Protein AF-A0A7S2IDY6-F1 (afdb_monomer)

Structure (mmCIF, N/CA/C/O backbone):
data_AF-A0A7S2IDY6-F1
#
_entry.id   AF-A0A7S2IDY6-F1
#
loop_
_atom_site.group_PDB
_atom_site.id
_atom_site.type_symbol
_atom_site.label_atom_id
_atom_site.label_alt_id
_atom_site.label_comp_id
_atom_site.label_asym_id
_atom_site.label_entity_id
_atom_site.label_seq_id
_atom_site.pdbx_PDB_ins_code
_atom_site.Cartn_x
_atom_site.Cartn_y
_atom_site.Cartn_z
_atom_site.occupancy
_atom_site.B_iso_or_equiv
_atom_site.auth_seq_id
_atom_site.auth_comp_id
_atom_site.auth_asym_id
_atom_site.auth_atom_id
_atom_site.pdbx_PDB_model_num
ATOM 1 N N . GLN A 1 1 ? 17.748 26.826 7.704 1.00 35.25 1 GLN A N 1
ATOM 2 C CA . GLN A 1 1 ? 18.652 25.743 7.267 1.00 35.25 1 GLN A CA 1
ATOM 3 C C . GLN A 1 1 ? 17.880 24.890 6.275 1.00 35.25 1 GLN A C 1
ATOM 5 O O . GLN A 1 1 ? 16.720 24.603 6.536 1.00 35.25 1 GLN A O 1
ATOM 10 N N . SER A 1 2 ? 18.465 24.623 5.109 1.00 28.59 2 SER A N 1
ATOM 11 C CA . SER A 1 2 ? 17.827 23.885 4.013 1.00 28.59 2 SER A CA 1
ATOM 12 C C . SER A 1 2 ? 17.669 22.412 4.401 1.00 28.59 2 SER A C 1
ATOM 14 O O . SER A 1 2 ? 18.631 21.813 4.876 1.00 28.59 2 SER A O 1
ATOM 16 N N . VAL A 1 3 ? 16.475 21.840 4.246 1.00 35.47 3 VAL A N 1
ATOM 17 C CA . VAL A 1 3 ? 16.206 20.430 4.566 1.00 35.47 3 VAL A CA 1
ATOM 18 C C . VAL A 1 3 ? 16.638 19.590 3.365 1.00 35.47 3 VAL A C 1
ATOM 20 O O . VAL A 1 3 ? 15.881 19.412 2.419 1.00 35.47 3 VAL A O 1
ATOM 23 N N . SER A 1 4 ? 17.895 19.147 3.364 1.00 37.66 4 SER A N 1
ATOM 24 C CA . SER A 1 4 ? 18.518 18.413 2.252 1.00 37.66 4 SER A CA 1
ATOM 25 C C . SER A 1 4 ? 18.758 16.927 2.540 1.00 37.66 4 SER A C 1
ATOM 27 O O . SER A 1 4 ? 19.605 16.317 1.894 1.00 37.66 4 SER A O 1
ATOM 29 N N . GLN A 1 5 ? 18.055 16.324 3.502 1.00 31.86 5 GLN A N 1
ATOM 30 C CA . GLN A 1 5 ? 18.159 14.887 3.774 1.00 31.86 5 GLN A CA 1
ATOM 31 C C . GLN A 1 5 ? 16.780 14.290 4.061 1.00 31.86 5 GLN A C 1
ATOM 33 O O . GLN A 1 5 ? 16.055 14.774 4.929 1.00 31.86 5 GLN A O 1
ATOM 38 N N . ALA A 1 6 ? 16.436 13.236 3.315 1.00 41.31 6 ALA A N 1
ATOM 39 C CA . ALA A 1 6 ? 15.330 12.345 3.647 1.00 41.31 6 ALA A CA 1
ATOM 40 C C . ALA A 1 6 ? 15.565 11.738 5.046 1.00 41.31 6 ALA A C 1
ATOM 42 O O . ALA A 1 6 ? 16.724 11.585 5.449 1.00 41.31 6 ALA A O 1
ATOM 43 N N . PRO A 1 7 ? 14.511 11.397 5.808 1.00 45.62 7 PRO A N 1
ATOM 44 C CA . PRO A 1 7 ? 14.645 10.907 7.174 1.00 45.62 7 PRO A CA 1
ATOM 45 C C . PRO A 1 7 ? 15.102 9.438 7.170 1.00 45.62 7 PRO A C 1
ATOM 47 O O . PRO A 1 7 ? 14.345 8.544 7.513 1.00 45.62 7 PRO A O 1
ATOM 50 N N . VAL A 1 8 ? 16.342 9.170 6.753 1.00 49.72 8 VAL A N 1
ATOM 51 C CA . VAL A 1 8 ? 16.903 7.805 6.668 1.00 49.72 8 VAL A CA 1
ATOM 52 C C . VAL A 1 8 ? 17.814 7.432 7.843 1.00 49.72 8 VAL A C 1
ATOM 54 O O . VAL A 1 8 ? 18.218 6.283 7.950 1.00 49.72 8 VAL A O 1
ATOM 57 N N . ASN A 1 9 ? 18.083 8.354 8.775 1.00 44.03 9 ASN A N 1
ATOM 58 C CA . ASN A 1 9 ? 18.905 8.092 9.975 1.00 44.03 9 ASN A CA 1
ATOM 59 C C . ASN A 1 9 ? 18.140 8.229 11.302 1.00 44.03 9 ASN A C 1
ATOM 61 O O . ASN A 1 9 ? 18.736 8.207 12.378 1.00 44.03 9 ASN A O 1
ATOM 65 N N . ALA A 1 10 ? 16.826 8.405 11.228 1.00 46.16 10 ALA A N 1
ATOM 66 C CA . ALA A 1 10 ? 15.961 8.489 12.388 1.00 46.16 10 ALA A CA 1
ATOM 67 C C . ALA A 1 10 ? 15.571 7.062 12.830 1.00 46.16 10 ALA A C 1
ATOM 69 O O . ALA A 1 10 ? 15.119 6.284 11.986 1.00 46.16 10 ALA A O 1
ATOM 70 N N . PRO A 1 11 ? 15.727 6.681 14.114 1.00 48.75 11 PRO A N 1
ATOM 71 C CA . PRO A 1 11 ? 15.142 5.448 14.634 1.00 48.75 11 PRO A CA 1
ATOM 72 C C . PRO A 1 11 ? 13.638 5.401 14.311 1.00 48.75 11 PRO A C 1
ATOM 74 O O . PRO A 1 11 ? 13.017 6.463 14.261 1.00 48.75 11 PRO A O 1
ATOM 77 N N . PRO A 1 12 ? 13.008 4.221 14.165 1.00 47.69 12 PRO A N 1
ATOM 78 C CA . PRO A 1 12 ? 11.578 4.108 13.846 1.00 47.69 12 PRO A CA 1
ATOM 79 C C . PRO A 1 12 ? 10.661 4.910 14.787 1.00 47.69 12 PRO A C 1
ATOM 81 O O . PRO A 1 12 ? 9.572 5.311 14.406 1.00 47.69 12 PRO A O 1
ATOM 84 N N . GLU A 1 13 ? 11.112 5.186 16.010 1.00 46.00 13 GLU A N 1
ATOM 85 C CA . GLU A 1 13 ? 10.431 6.024 17.004 1.00 46.00 13 GLU A CA 1
ATOM 86 C C . GLU A 1 13 ? 10.356 7.519 16.618 1.00 46.00 13 GLU A C 1
ATOM 88 O O . GLU A 1 13 ? 9.401 8.213 16.958 1.00 46.00 13 GLU A O 1
ATOM 93 N N . GLN A 1 14 ? 11.321 8.022 15.844 1.00 48.38 14 GLN A N 1
ATOM 94 C CA . GLN A 1 14 ? 11.308 9.367 15.255 1.00 48.38 14 GLN A CA 1
ATOM 95 C C . GLN A 1 14 ? 10.443 9.458 13.983 1.00 48.38 14 GLN A C 1
ATOM 97 O O . GLN A 1 14 ? 10.300 10.539 13.412 1.00 48.38 14 GLN A O 1
ATOM 102 N N . ALA A 1 15 ? 9.746 8.378 13.605 1.00 48.41 15 ALA A N 1
ATOM 103 C CA . ALA A 1 15 ? 8.582 8.429 12.718 1.00 48.41 15 ALA A CA 1
ATOM 104 C C . AL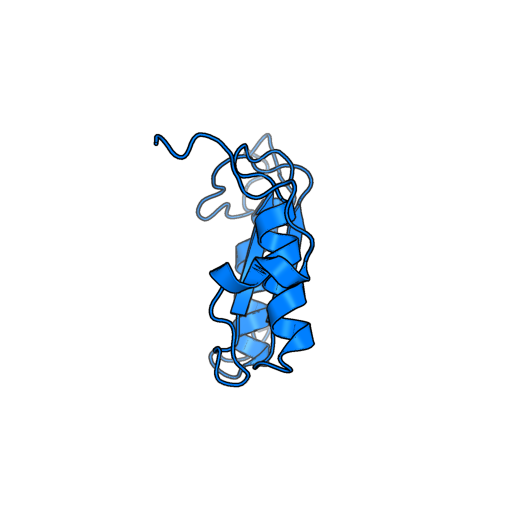A A 1 15 ? 7.375 9.175 13.343 1.00 48.41 15 ALA A C 1
ATOM 106 O O . ALA A 1 15 ? 6.259 9.112 12.826 1.00 48.41 15 ALA A O 1
ATOM 107 N N . SER A 1 16 ? 7.591 9.938 14.422 1.00 42.94 16 SER A N 1
ATOM 108 C CA . SER A 1 16 ? 6.673 10.945 14.967 1.00 42.94 16 SER A CA 1
ATOM 109 C C . SER A 1 16 ? 6.224 11.990 13.934 1.00 42.94 16 SER A C 1
ATOM 111 O O . SER A 1 16 ? 5.229 12.674 14.155 1.00 42.94 16 SER A O 1
ATOM 113 N N . ALA A 1 17 ? 6.888 12.068 12.774 1.00 53.31 17 ALA A N 1
ATOM 114 C CA . ALA A 1 17 ? 6.445 12.847 11.619 1.00 53.31 17 ALA A CA 1
ATOM 115 C C . ALA A 1 17 ? 5.153 12.326 10.953 1.00 53.31 17 ALA A C 1
ATOM 117 O O . ALA A 1 17 ? 4.580 13.028 10.123 1.00 53.31 17 ALA A O 1
ATOM 118 N N . LEU A 1 18 ? 4.689 11.113 11.273 1.00 63.16 18 LEU A N 1
ATOM 119 C CA . LEU A 1 18 ? 3.615 10.469 10.512 1.00 63.16 18 LEU A CA 1
ATOM 120 C C . LEU A 1 18 ? 2.211 10.722 11.073 1.00 63.16 18 LEU A C 1
ATOM 122 O O . LEU A 1 18 ? 1.242 10.346 10.417 1.00 63.16 18 LEU A O 1
ATOM 126 N N . ASN A 1 19 ? 2.087 11.368 12.244 1.00 80.62 19 ASN A N 1
ATOM 127 C CA . ASN A 1 19 ? 0.807 11.675 12.906 1.00 80.62 19 ASN A CA 1
ATOM 128 C C . ASN A 1 19 ? -0.190 10.498 12.883 1.00 80.62 19 ASN A C 1
ATOM 130 O O . ASN A 1 19 ? -1.404 10.692 12.820 1.00 80.62 19 ASN A O 1
ATOM 134 N N . VAL A 1 20 ? 0.331 9.267 12.908 1.00 87.94 20 VAL A N 1
ATOM 135 C CA . VAL A 1 20 ? -0.480 8.057 12.873 1.00 87.94 20 VAL A CA 1
ATOM 136 C C . VAL A 1 20 ? -1.098 7.875 14.244 1.00 87.94 20 VAL A C 1
ATOM 138 O O . VAL A 1 20 ? -0.411 7.879 15.263 1.00 87.94 20 VAL A O 1
ATOM 141 N N . THR A 1 21 ? -2.405 7.687 14.257 1.00 90.88 21 THR A N 1
ATOM 142 C CA . THR A 1 21 ? -3.175 7.366 15.457 1.00 90.88 21 THR A CA 1
ATOM 143 C C . THR A 1 21 ? -3.984 6.094 15.231 1.00 90.88 21 THR A C 1
ATOM 145 O O . THR A 1 21 ? -4.124 5.624 14.098 1.00 90.88 21 THR A O 1
ATOM 148 N N . LYS A 1 22 ? -4.590 5.562 16.297 1.00 92.06 22 LYS A N 1
ATOM 149 C CA . LYS A 1 22 ? -5.566 4.463 16.201 1.00 92.06 22 LYS A CA 1
ATOM 150 C C . LYS A 1 22 ? -6.750 4.776 15.269 1.00 92.06 22 LYS A C 1
ATOM 152 O O . LYS A 1 22 ? -7.368 3.864 14.735 1.00 92.06 22 LYS A O 1
ATOM 157 N N . ASP A 1 23 ? -7.053 6.062 15.077 1.00 94.50 23 ASP A N 1
ATOM 158 C CA . ASP A 1 23 ? -8.167 6.544 14.255 1.00 94.50 23 ASP A CA 1
ATOM 159 C C . ASP A 1 23 ? -7.744 6.781 12.793 1.00 94.50 23 ASP A C 1
ATOM 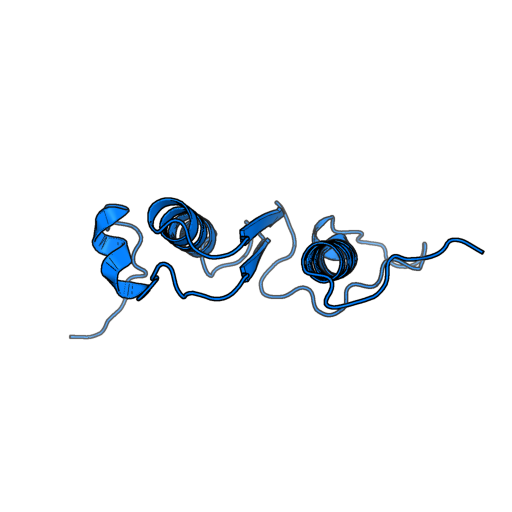161 O O . ASP A 1 23 ? -8.547 7.231 11.975 1.00 94.50 23 ASP A O 1
ATOM 165 N N . THR A 1 24 ? -6.490 6.465 12.440 1.00 94.06 24 THR A N 1
ATOM 166 C CA . THR A 1 24 ? -6.038 6.486 11.044 1.00 94.06 24 THR A CA 1
ATOM 167 C C . THR A 1 24 ? -6.895 5.513 10.223 1.00 94.06 24 THR A C 1
ATOM 169 O O . THR A 1 24 ? -7.079 4.362 10.648 1.00 94.06 24 THR A O 1
ATOM 172 N N . PRO A 1 25 ? -7.436 5.940 9.065 1.00 95.44 25 PRO A N 1
ATOM 173 C CA . PRO A 1 25 ? -8.265 5.086 8.225 1.00 95.44 25 PRO A CA 1
ATOM 174 C C . PRO A 1 25 ? -7.529 3.846 7.726 1.00 95.44 25 PRO A C 1
ATOM 176 O O . PRO A 1 25 ? -6.296 3.772 7.729 1.00 95.44 25 PRO A O 1
ATOM 179 N N . ALA A 1 26 ? -8.302 2.878 7.238 1.00 96.56 26 ALA A N 1
ATOM 180 C CA . ALA A 1 26 ? -7.738 1.730 6.552 1.00 96.56 26 ALA A CA 1
ATOM 181 C C . ALA A 1 26 ? -6.864 2.206 5.384 1.00 96.56 26 ALA A C 1
ATOM 183 O O . ALA A 1 26 ? -7.280 3.050 4.589 1.00 96.56 26 ALA A O 1
ATOM 184 N N . THR A 1 27 ? -5.642 1.690 5.315 1.00 96.19 27 THR A N 1
ATOM 185 C CA . THR A 1 27 ? -4.599 2.250 4.454 1.00 96.19 27 THR A CA 1
ATOM 186 C C . THR A 1 27 ? -3.883 1.150 3.687 1.00 96.19 27 THR A C 1
ATOM 188 O O . THR A 1 27 ? -3.310 0.241 4.281 1.00 96.19 27 THR A O 1
ATOM 191 N N . MET A 1 28 ? -3.860 1.261 2.364 1.00 96.75 28 MET A N 1
ATOM 192 C CA . MET A 1 28 ? -3.032 0.425 1.502 1.00 96.75 28 MET A CA 1
ATOM 193 C C . MET A 1 28 ? -1.848 1.244 0.995 1.00 96.75 28 MET A C 1
ATOM 195 O O . MET A 1 28 ? -2.029 2.356 0.500 1.00 96.75 28 MET A O 1
ATOM 199 N N . ILE A 1 29 ? -0.649 0.681 1.101 1.00 95.75 29 ILE A N 1
ATOM 200 C CA . ILE A 1 29 ? 0.595 1.294 0.636 1.00 95.75 29 ILE A CA 1
ATOM 201 C C . ILE A 1 29 ? 1.165 0.418 -0.476 1.00 95.75 29 ILE A C 1
ATOM 203 O O . ILE A 1 29 ? 1.275 -0.799 -0.324 1.00 95.75 29 ILE A O 1
ATOM 207 N N . VAL A 1 30 ? 1.531 1.044 -1.591 1.00 94.62 30 VAL A N 1
ATOM 208 C CA . VAL A 1 30 ? 2.181 0.399 -2.734 1.00 94.62 30 VAL A CA 1
ATOM 209 C C . VAL A 1 30 ? 3.443 1.183 -3.048 1.00 94.62 30 VAL A C 1
ATOM 211 O O . VAL A 1 30 ? 3.369 2.403 -3.167 1.00 94.62 30 VAL A O 1
ATOM 214 N N . GLN A 1 31 ? 4.580 0.500 -3.168 1.00 93.50 31 GLN A N 1
ATOM 215 C CA . GLN A 1 31 ? 5.853 1.141 -3.489 1.00 93.50 31 GLN A CA 1
ATOM 216 C C . GLN A 1 31 ? 6.733 0.214 -4.334 1.00 93.50 31 GLN A C 1
ATOM 218 O O . GLN A 1 31 ? 6.765 -0.997 -4.110 1.00 93.50 31 GLN A O 1
ATOM 223 N N . ALA A 1 32 ? 7.463 0.785 -5.294 1.00 92.25 32 ALA A N 1
ATOM 224 C CA . ALA A 1 32 ? 8.533 0.083 -5.993 1.00 92.25 32 ALA A CA 1
ATOM 225 C C . ALA A 1 32 ? 9.880 0.353 -5.301 1.00 92.25 32 ALA A C 1
ATOM 227 O O . ALA A 1 32 ? 10.144 1.479 -4.878 1.00 92.25 32 ALA A O 1
ATOM 228 N N . GLU A 1 33 ? 10.724 -0.668 -5.170 1.00 92.00 33 GLU A N 1
ATOM 229 C CA . GLU A 1 33 ? 12.040 -0.574 -4.523 1.00 92.00 33 GLU A CA 1
ATOM 230 C C . GLU A 1 33 ? 13.046 0.234 -5.354 1.00 92.00 33 GLU A C 1
ATOM 232 O O . GLU A 1 33 ? 13.921 0.887 -4.794 1.00 92.00 33 GLU A O 1
ATOM 237 N N . ASP A 1 34 ? 12.897 0.238 -6.681 1.00 88.75 34 ASP A N 1
ATOM 238 C CA . ASP A 1 34 ? 13.705 1.033 -7.613 1.00 88.75 34 ASP A CA 1
ATOM 239 C C . ASP A 1 34 ? 13.203 2.483 -7.784 1.00 88.75 34 ASP A C 1
ATOM 241 O O . ASP A 1 34 ? 13.644 3.198 -8.688 1.00 88.75 34 ASP A O 1
ATOM 245 N N . ASP A 1 35 ? 12.293 2.940 -6.917 1.00 87.12 35 ASP A N 1
ATOM 246 C CA . ASP A 1 35 ? 11.843 4.331 -6.850 1.00 87.12 35 ASP A CA 1
ATOM 247 C C . ASP A 1 35 ? 12.857 5.209 -6.074 1.00 87.12 35 ASP A C 1
ATOM 249 O O . ASP A 1 35 ? 13.239 4.872 -4.947 1.00 87.12 35 ASP A O 1
ATOM 253 N N . PRO A 1 36 ? 13.266 6.378 -6.608 1.00 85.06 36 PRO A N 1
ATOM 254 C CA . PRO A 1 36 ? 14.186 7.305 -5.939 1.00 85.06 36 PRO A CA 1
ATOM 255 C C . PRO A 1 36 ? 13.686 7.870 -4.594 1.00 85.06 36 PRO A C 1
ATOM 257 O O . PRO A 1 36 ? 14.478 8.441 -3.841 1.00 85.06 36 PRO A O 1
ATOM 260 N N . VAL A 1 37 ? 12.395 7.745 -4.269 1.00 82.69 37 VAL A N 1
ATOM 261 C CA . VAL A 1 37 ? 11.805 8.226 -3.006 1.00 82.69 37 VAL A CA 1
ATOM 262 C C . VAL A 1 37 ? 12.149 7.332 -1.800 1.00 82.69 37 VAL A C 1
ATOM 264 O O . VAL A 1 37 ? 11.874 7.735 -0.673 1.00 82.69 37 VAL A O 1
ATOM 267 N N . HIS A 1 38 ? 12.876 6.225 -2.000 1.00 84.69 38 HIS A N 1
ATOM 268 C CA . HIS A 1 38 ? 13.325 5.269 -0.973 1.00 84.69 38 HIS A CA 1
ATOM 269 C C . HIS A 1 38 ? 12.173 4.478 -0.326 1.00 84.69 38 HIS A C 1
ATOM 271 O O . HIS A 1 38 ? 11.204 5.033 0.203 1.00 84.69 38 HIS A O 1
ATOM 277 N N . VAL A 1 39 ? 12.284 3.149 -0.353 1.00 89.31 39 VAL A N 1
ATOM 278 C CA . VAL A 1 39 ? 11.234 2.213 0.087 1.00 89.31 39 VAL A CA 1
ATOM 279 C C . VAL A 1 39 ? 11.006 2.227 1.604 1.00 89.31 39 VAL A C 1
ATOM 281 O O . VAL A 1 39 ? 9.916 1.922 2.090 1.00 89.31 39 VAL A O 1
ATOM 284 N N . GLU A 1 40 ? 12.009 2.654 2.365 1.00 88.38 40 GLU A N 1
ATOM 285 C CA . GLU A 1 40 ? 12.000 2.745 3.821 1.00 88.38 40 GLU A CA 1
ATOM 286 C C . GLU A 1 40 ? 10.875 3.651 4.332 1.00 88.38 40 GLU A C 1
ATOM 288 O O . GLU A 1 40 ? 10.288 3.371 5.375 1.00 88.38 40 GLU A O 1
ATOM 293 N N . ASN A 1 41 ? 10.501 4.685 3.572 1.00 86.88 41 ASN A N 1
ATOM 294 C CA . ASN A 1 41 ? 9.380 5.558 3.921 1.00 86.88 41 ASN A CA 1
ATOM 295 C C . ASN A 1 41 ? 8.052 4.783 3.995 1.00 86.88 41 ASN A C 1
ATO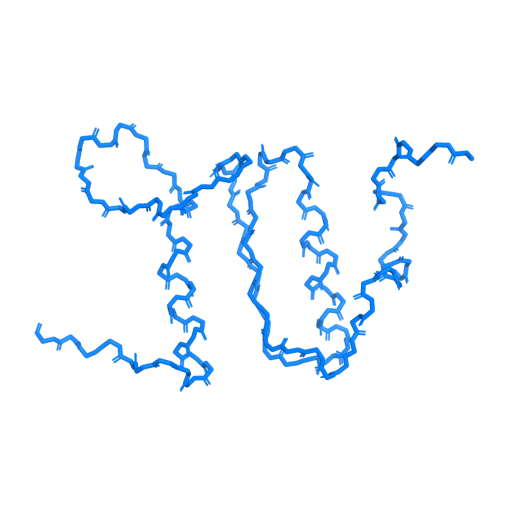M 297 O O . ASN A 1 41 ? 7.287 4.942 4.949 1.00 86.88 41 ASN A O 1
ATOM 301 N N . ALA A 1 42 ? 7.800 3.905 3.019 1.00 91.50 42 ALA A N 1
ATOM 302 C CA . ALA A 1 42 ? 6.617 3.047 2.998 1.00 91.50 42 ALA A CA 1
ATOM 303 C C . ALA A 1 42 ? 6.650 2.024 4.146 1.00 91.50 42 ALA A C 1
ATOM 305 O O . ALA A 1 42 ? 5.638 1.810 4.819 1.00 91.50 42 ALA A O 1
ATOM 306 N N . LEU A 1 43 ? 7.827 1.444 4.411 1.00 92.06 43 LEU A N 1
ATOM 307 C CA . LEU A 1 43 ? 8.030 0.482 5.493 1.00 92.06 43 LEU A CA 1
ATOM 308 C C . LEU A 1 43 ? 7.778 1.105 6.874 1.00 92.06 43 LEU A C 1
ATOM 310 O O . LEU A 1 43 ? 7.035 0.538 7.678 1.00 92.06 43 LEU A O 1
ATOM 314 N N . TYR A 1 44 ? 8.360 2.274 7.151 1.00 90.56 44 TYR A N 1
ATOM 315 C CA . TYR A 1 44 ? 8.211 2.947 8.441 1.00 90.56 44 TYR A CA 1
ATOM 316 C C . TYR A 1 44 ? 6.784 3.441 8.679 1.00 90.56 44 TYR A C 1
ATOM 318 O O . TYR A 1 44 ? 6.277 3.299 9.792 1.00 90.56 44 TYR A O 1
ATOM 326 N N . TYR A 1 45 ? 6.097 3.942 7.648 1.00 92.12 45 TYR A N 1
ATOM 327 C CA . TYR A 1 45 ? 4.691 4.326 7.778 1.00 92.12 45 TYR A CA 1
ATOM 328 C C . TYR A 1 45 ? 3.784 3.133 8.070 1.00 92.12 45 TYR A C 1
ATOM 330 O O . TYR A 1 45 ? 2.964 3.188 8.989 1.00 92.12 45 TYR A O 1
ATOM 338 N N . TRP A 1 46 ? 3.974 2.020 7.358 1.00 95.06 46 TRP A N 1
ATOM 339 C CA . TRP A 1 46 ? 3.229 0.797 7.639 1.00 95.06 46 TRP A CA 1
ATOM 340 C C . TRP A 1 46 ? 3.490 0.275 9.057 1.00 95.06 46 TRP A C 1
ATOM 342 O O . TRP A 1 46 ? 2.547 -0.063 9.775 1.00 95.06 46 TRP A O 1
ATOM 352 N N . LEU A 1 47 ? 4.751 0.267 9.498 1.00 93.56 47 LEU A N 1
ATOM 353 C CA . LEU A 1 47 ? 5.107 -0.151 10.851 1.00 93.56 47 LEU A CA 1
ATOM 354 C C . LEU A 1 47 ? 4.437 0.735 11.914 1.00 93.56 47 LEU A C 1
ATOM 356 O O . LEU A 1 47 ? 3.897 0.206 12.887 1.00 93.56 47 LEU A O 1
ATOM 360 N N . ALA A 1 48 ? 4.399 2.055 11.708 1.00 91.06 48 ALA A N 1
ATOM 361 C CA . ALA A 1 48 ? 3.700 2.982 12.596 1.00 91.06 48 ALA A CA 1
ATOM 362 C C . ALA A 1 48 ? 2.189 2.680 12.674 1.00 91.06 48 ALA A C 1
ATOM 364 O O . ALA A 1 48 ? 1.634 2.636 13.773 1.00 91.06 48 ALA A O 1
ATOM 365 N N . LEU A 1 49 ? 1.527 2.377 11.546 1.00 93.50 49 LEU A N 1
ATOM 366 C CA . LEU A 1 49 ? 0.117 1.939 11.525 1.00 93.50 49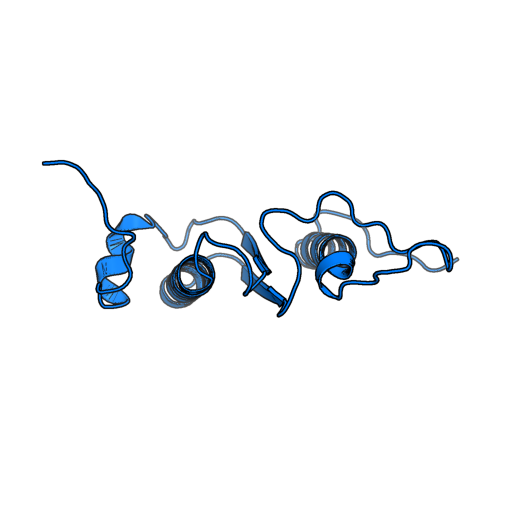 LEU A CA 1
ATOM 367 C C . LEU A 1 49 ? -0.106 0.686 12.381 1.00 93.50 49 LEU A C 1
ATOM 369 O O . LEU A 1 49 ? -1.076 0.616 13.140 1.00 93.50 49 LEU A O 1
ATOM 373 N N . LYS A 1 50 ? 0.802 -0.298 12.298 1.00 93.19 50 LYS A N 1
ATOM 374 C CA . LYS A 1 50 ? 0.724 -1.523 13.108 1.00 93.19 50 LYS A CA 1
ATOM 375 C C . LYS A 1 50 ? 0.909 -1.242 14.597 1.00 93.19 50 LYS A C 1
ATOM 377 O O . LYS A 1 50 ? 0.144 -1.769 15.400 1.00 93.19 50 LYS A O 1
ATOM 382 N N . GLN A 1 51 ? 1.890 -0.417 14.958 1.00 92.00 51 GLN A N 1
ATOM 383 C CA . GLN A 1 51 ? 2.183 -0.066 16.351 1.00 92.00 51 GLN A CA 1
ATOM 384 C C . GLN A 1 51 ? 1.032 0.690 17.024 1.00 92.00 51 GLN A C 1
ATOM 386 O O . GLN A 1 51 ? 0.772 0.476 18.204 1.00 92.00 51 GLN A O 1
ATOM 391 N N . GLN A 1 52 ? 0.316 1.530 16.275 1.00 91.19 52 GLN A N 1
ATOM 392 C CA . GLN A 1 52 ? -0.833 2.289 16.783 1.00 91.19 52 GLN A CA 1
ATOM 393 C C . GLN A 1 52 ? -2.144 1.490 16.793 1.00 91.19 52 GLN A C 1
ATOM 395 O O . GLN A 1 52 ? -3.186 2.045 17.140 1.00 91.19 52 GLN A O 1
ATOM 400 N N . ALA A 1 53 ? -2.108 0.208 16.402 1.00 92.81 53 ALA A N 1
ATOM 401 C CA . ALA A 1 53 ? -3.293 -0.633 16.233 1.00 92.81 53 ALA A CA 1
ATOM 402 C C . ALA A 1 53 ? -4.394 0.066 15.407 1.00 92.81 53 ALA A C 1
ATOM 404 O O . ALA A 1 53 ? -5.578 -0.013 15.737 1.00 92.81 53 ALA A O 1
ATOM 405 N N . ALA A 1 54 ? -3.983 0.781 14.354 1.00 91.81 54 ALA A N 1
ATOM 406 C CA . ALA A 1 54 ? -4.892 1.482 13.461 1.00 91.81 54 ALA A CA 1
ATOM 407 C C . ALA A 1 54 ? -5.787 0.502 12.679 1.00 91.81 54 ALA A C 1
ATOM 409 O O . ALA A 1 54 ? -5.608 -0.721 12.719 1.00 91.81 54 ALA A O 1
ATOM 410 N N . SER A 1 55 ? -6.741 1.065 11.935 1.00 94.31 55 SER A N 1
ATOM 411 C CA . SER A 1 55 ? -7.590 0.327 10.993 1.00 94.31 55 SER A CA 1
ATOM 412 C C . SER A 1 55 ? -6.768 -0.557 10.033 1.00 94.31 55 SER A C 1
ATOM 414 O O . SER A 1 55 ? -5.574 -0.306 9.842 1.00 94.31 55 SER A O 1
ATOM 416 N N . PRO A 1 56 ? -7.377 -1.582 9.397 1.00 94.75 56 PRO A N 1
ATOM 417 C CA . PRO A 1 56 ? -6.661 -2.534 8.550 1.00 94.75 56 PRO A CA 1
ATOM 418 C C . PRO A 1 56 ? -5.716 -1.864 7.550 1.00 94.75 56 PRO A C 1
ATOM 420 O O . PRO A 1 56 ? -6.112 -0.959 6.811 1.00 94.75 56 PRO A O 1
ATOM 423 N N . SER A 1 57 ? -4.464 -2.316 7.533 1.00 95.69 57 SER A N 1
ATOM 424 C CA . SER A 1 57 ? -3.433 -1.767 6.663 1.00 95.69 57 SER A CA 1
ATOM 425 C C . SER A 1 57 ? -2.607 -2.845 5.975 1.00 95.69 57 SER A C 1
ATOM 427 O O . SER A 1 57 ? -2.269 -3.872 6.570 1.00 95.69 57 SER A O 1
ATOM 429 N N . GLU A 1 58 ? -2.252 -2.583 4.721 1.00 96.81 58 GLU A N 1
ATOM 430 C CA . GLU A 1 58 ? -1.461 -3.471 3.869 1.00 96.81 58 GLU A CA 1
ATOM 431 C C . GLU A 1 58 ? -0.289 -2.712 3.240 1.00 96.81 58 GLU A C 1
ATOM 433 O O . GLU A 1 58 ? -0.409 -1.532 2.908 1.00 96.81 58 GLU A O 1
ATOM 438 N N . LEU A 1 59 ? 0.833 -3.406 3.055 1.00 96.44 59 LEU A N 1
ATOM 439 C CA . LEU A 1 59 ? 2.017 -2.910 2.362 1.00 96.44 59 LEU A CA 1
ATOM 440 C C . LEU A 1 59 ? 2.376 -3.887 1.242 1.00 96.44 59 LEU A C 1
ATOM 442 O O . LEU A 1 59 ? 2.598 -5.069 1.502 1.00 96.44 59 LEU A O 1
ATOM 446 N N . HIS A 1 60 ? 2.455 -3.381 0.014 1.00 95.56 60 HIS A N 1
ATOM 447 C CA . HIS A 1 60 ? 2.853 -4.133 -1.174 1.00 95.56 60 HIS A CA 1
ATOM 448 C C . HIS A 1 60 ? 4.118 -3.501 -1.755 1.00 95.56 60 HIS A C 1
ATOM 450 O O . HIS A 1 60 ? 4.084 -2.374 -2.254 1.00 95.56 60 HIS A O 1
ATOM 456 N N . LEU A 1 61 ? 5.232 -4.225 -1.662 1.00 94.38 61 LEU A N 1
ATOM 457 C CA . LEU A 1 61 ? 6.520 -3.815 -2.212 1.00 94.38 61 LEU A CA 1
ATOM 458 C C . LEU A 1 61 ? 6.821 -4.610 -3.475 1.00 94.38 61 LEU A C 1
ATOM 460 O O . LEU A 1 61 ? 6.617 -5.823 -3.512 1.00 94.38 61 LEU A O 1
ATOM 464 N N . TYR A 1 62 ? 7.312 -3.916 -4.496 1.00 92.44 62 TYR A N 1
ATOM 465 C CA . TYR A 1 62 ? 7.677 -4.517 -5.770 1.00 92.44 62 TYR A CA 1
ATOM 466 C C . TYR A 1 62 ? 9.133 -4.201 -6.102 1.00 92.44 62 TYR A C 1
ATOM 468 O O . TYR A 1 62 ? 9.523 -3.039 -6.022 1.00 92.44 62 TYR A O 1
ATOM 476 N N . PRO A 1 63 ? 9.935 -5.174 -6.560 1.00 89.69 63 PRO A N 1
ATOM 477 C CA . PRO A 1 63 ? 11.358 -4.944 -6.806 1.00 89.69 63 PRO A CA 1
ATOM 478 C C . PRO A 1 63 ? 11.615 -3.959 -7.954 1.00 89.69 63 PRO A C 1
ATOM 480 O O . PRO A 1 63 ? 12.667 -3.330 -8.009 1.00 89.69 63 PRO A O 1
ATOM 483 N N . ARG A 1 64 ? 10.679 -3.861 -8.913 1.00 85.12 64 ARG A N 1
ATOM 484 C CA . ARG A 1 64 ? 10.786 -2.993 -10.091 1.00 85.12 64 ARG A CA 1
ATOM 485 C C . ARG A 1 64 ? 9.452 -2.366 -10.473 1.00 85.12 64 ARG A C 1
ATOM 487 O O . ARG A 1 64 ? 8.450 -3.075 -10.587 1.00 85.12 64 ARG A O 1
ATOM 494 N N . GLY A 1 65 ? 9.475 -1.072 -10.765 1.00 83.44 65 GLY A N 1
ATOM 495 C CA . GLY A 1 65 ? 8.314 -0.288 -11.187 1.00 83.44 65 GLY A CA 1
ATOM 496 C C . GLY A 1 65 ? 8.595 1.199 -11.403 1.00 83.44 65 GLY A C 1
ATOM 497 O O . GLY A 1 65 ? 7.821 1.856 -12.095 1.00 83.44 65 GLY A O 1
ATOM 498 N N . GLY A 1 66 ? 9.705 1.709 -10.863 1.00 83.00 66 GLY A N 1
ATOM 499 C CA . GLY A 1 66 ? 10.124 3.100 -10.968 1.00 83.00 66 GLY A CA 1
ATOM 500 C C . GLY A 1 66 ? 9.201 4.079 -10.235 1.00 83.00 66 GLY A C 1
ATOM 501 O O . GLY A 1 66 ? 8.309 3.692 -9.476 1.00 83.00 66 GLY A O 1
ATOM 502 N N . HIS A 1 67 ? 9.417 5.374 -10.487 1.00 83.56 67 HIS A N 1
ATOM 503 C CA . HIS A 1 67 ? 8.653 6.467 -9.880 1.00 83.56 67 HIS A CA 1
ATOM 504 C C . HIS A 1 67 ? 7.278 6.636 -10.547 1.00 83.56 67 HIS A C 1
ATOM 506 O O . HIS A 1 67 ? 7.060 7.530 -11.368 1.00 83.56 67 HIS A O 1
ATOM 512 N N . GLY A 1 68 ? 6.356 5.736 -10.204 1.00 76.19 68 GLY A N 1
ATOM 513 C CA . GLY A 1 68 ? 4.979 5.723 -10.686 1.00 76.19 68 GLY A CA 1
ATOM 514 C C . GLY A 1 68 ? 4.722 4.713 -11.807 1.00 76.19 68 GLY A C 1
ATOM 515 O O . GLY A 1 68 ? 5.441 4.629 -12.795 1.00 76.19 68 GLY A O 1
ATOM 516 N N . TYR A 1 69 ? 3.631 3.963 -11.656 1.00 78.75 69 TYR A N 1
ATOM 517 C CA . TYR A 1 69 ? 3.292 2.805 -12.499 1.00 78.75 69 TYR A CA 1
ATOM 518 C C . TYR A 1 69 ? 1.883 2.918 -13.110 1.00 78.75 69 TYR A C 1
ATOM 520 O O . TYR A 1 69 ? 1.402 2.009 -13.775 1.00 78.75 69 TYR A O 1
ATOM 528 N N . GLY A 1 70 ? 1.202 4.057 -12.935 1.00 71.94 70 GLY A N 1
ATOM 529 C CA . GLY A 1 70 ? -0.085 4.354 -13.573 1.00 71.94 70 GLY A CA 1
ATOM 530 C C . GLY A 1 70 ? -1.126 3.232 -13.438 1.00 71.94 70 GLY A C 1
ATOM 531 O O . GLY A 1 70 ? -1.158 2.500 -12.453 1.00 71.94 70 GLY A O 1
ATOM 532 N N . ARG A 1 71 ? -1.997 3.082 -14.447 1.00 62.03 71 ARG A N 1
ATOM 533 C CA . ARG A 1 71 ? -3.023 2.021 -14.469 1.00 62.03 71 ARG A CA 1
ATOM 534 C C . ARG A 1 71 ? -2.477 0.632 -14.795 1.00 62.03 71 ARG A C 1
ATOM 536 O O . ARG A 1 71 ? -3.258 -0.302 -14.665 1.00 62.03 71 ARG A O 1
ATOM 543 N N . CYS A 1 72 ? -1.223 0.536 -15.260 1.00 66.50 72 CYS A N 1
ATOM 544 C CA . CYS A 1 72 ? -0.513 -0.678 -15.676 1.00 66.50 72 CYS A CA 1
ATOM 545 C C . CYS A 1 72 ? -1.430 -1.896 -15.895 1.00 66.50 72 CYS A C 1
ATOM 547 O O . CYS A 1 72 ? -1.402 -2.876 -15.158 1.00 66.50 72 CYS A O 1
ATOM 549 N N . THR A 1 73 ? -2.318 -1.799 -16.889 1.00 56.16 73 THR A N 1
ATOM 550 C CA . THR A 1 73 ? -3.327 -2.827 -17.132 1.00 56.16 73 THR A CA 1
ATOM 551 C C . THR A 1 73 ? -2.668 -3.977 -17.861 1.00 56.16 73 THR A C 1
ATOM 553 O O . THR A 1 73 ? -2.225 -3.830 -19.002 1.00 56.16 73 THR A O 1
ATOM 556 N N . VAL A 1 74 ? -2.613 -5.126 -17.207 1.00 54.06 74 VAL A N 1
ATOM 557 C CA . VAL A 1 74 ? -2.083 -6.358 -17.773 1.00 54.06 74 VAL A CA 1
ATOM 558 C C . VAL A 1 74 ? -3.040 -6.895 -18.830 1.00 54.06 74 VAL A C 1
ATOM 560 O O . VAL A 1 74 ? -3.863 -7.756 -18.557 1.00 54.06 74 VAL A O 1
ATOM 563 N N . ASN A 1 75 ? -2.982 -6.370 -20.055 1.00 46.47 75 ASN A N 1
ATOM 564 C CA . ASN A 1 75 ? -3.598 -7.070 -21.177 1.00 46.47 75 ASN A CA 1
ATOM 565 C C . ASN A 1 75 ? -3.023 -6.679 -22.540 1.00 46.47 75 ASN A C 1
ATOM 567 O O . ASN A 1 75 ? -3.661 -6.003 -23.339 1.00 46.47 75 ASN A O 1
ATOM 571 N N . SER A 1 76 ? -1.801 -7.115 -22.824 1.00 47.12 76 SER A N 1
ATOM 572 C CA . SER A 1 76 ? -1.495 -7.654 -24.150 1.00 47.12 76 SER A CA 1
ATOM 573 C C . SER A 1 76 ? -0.146 -8.360 -24.121 1.00 47.12 76 SER A C 1
ATOM 575 O O . SER A 1 76 ? 0.805 -7.882 -23.505 1.00 47.12 76 SER A O 1
ATOM 577 N N . ALA A 1 77 ? -0.032 -9.448 -24.881 1.00 50.44 77 ALA A N 1
ATOM 578 C CA . ALA A 1 77 ? 1.252 -10.035 -25.265 1.00 50.44 77 ALA A CA 1
ATOM 579 C C . ALA A 1 77 ? 2.162 -9.047 -26.042 1.00 50.44 77 ALA A C 1
ATOM 581 O O . ALA A 1 77 ? 3.301 -9.377 -26.350 1.00 50.44 77 ALA A O 1
ATOM 582 N N . ALA A 1 78 ? 1.666 -7.840 -26.356 1.00 51.44 78 ALA A N 1
ATOM 583 C CA . ALA A 1 78 ? 2.403 -6.754 -26.993 1.00 51.44 78 ALA A CA 1
ATOM 584 C C . ALA A 1 78 ? 3.156 -5.852 -25.995 1.00 51.44 78 ALA A C 1
ATOM 586 O O . ALA A 1 78 ? 4.045 -5.107 -26.404 1.00 51.44 78 ALA A O 1
ATOM 587 N N . ALA A 1 79 ? 2.845 -5.911 -24.694 1.00 55.06 79 ALA A N 1
ATOM 588 C CA . ALA A 1 79 ? 3.614 -5.198 -23.681 1.00 55.06 79 ALA A CA 1
ATOM 589 C C . ALA A 1 79 ? 4.902 -5.981 -23.389 1.00 55.06 79 ALA A C 1
ATOM 591 O O . ALA A 1 79 ? 4.927 -6.870 -22.543 1.00 55.06 79 ALA A O 1
ATOM 592 N N . ALA A 1 80 ? 5.983 -5.649 -24.097 1.00 53.81 80 ALA A N 1
ATOM 593 C CA . ALA A 1 80 ? 7.302 -6.279 -23.965 1.00 53.81 80 ALA A CA 1
ATOM 594 C C . ALA A 1 80 ? 7.916 -6.213 -22.544 1.00 53.81 80 ALA A C 1
ATOM 596 O O . ALA A 1 80 ? 8.956 -6.821 -22.296 1.00 53.81 80 ALA A O 1
ATOM 597 N N . HIS A 1 81 ? 7.276 -5.514 -21.601 1.00 54.44 81 HIS A N 1
ATOM 598 C CA . HIS A 1 81 ? 7.728 -5.361 -20.223 1.00 54.44 81 HIS A CA 1
ATOM 599 C C . HIS A 1 81 ? 6.551 -5.513 -19.252 1.00 54.44 81 HIS A C 1
ATOM 601 O O . HIS A 1 81 ? 5.858 -4.554 -18.917 1.00 54.44 81 HIS A O 1
ATOM 607 N N . TRP A 1 82 ? 6.311 -6.746 -18.805 1.00 62.31 82 TRP A N 1
ATOM 608 C CA . TRP A 1 82 ? 5.455 -7.010 -17.651 1.00 62.31 82 TRP A CA 1
ATOM 609 C C . TRP A 1 82 ? 6.270 -6.722 -16.387 1.00 62.31 82 TRP A C 1
ATOM 611 O O . TRP A 1 82 ? 7.286 -7.373 -16.143 1.00 62.31 82 TRP A O 1
ATOM 621 N N . HIS A 1 83 ? 5.841 -5.747 -15.591 1.00 73.94 83 HIS A N 1
ATOM 622 C CA . HIS A 1 83 ? 6.387 -5.517 -14.257 1.00 73.94 83 HIS A CA 1
ATOM 623 C C . HIS A 1 83 ? 5.383 -6.039 -13.232 1.00 73.94 83 HIS A C 1
ATOM 625 O O . HIS A 1 83 ? 4.187 -5.807 -13.363 1.00 73.94 83 HIS A O 1
ATOM 631 N N . GLU A 1 84 ? 5.841 -6.751 -12.205 1.00 84.12 84 GLU A N 1
ATOM 632 C CA . GLU A 1 84 ? 4.952 -7.313 -11.177 1.00 84.12 84 GLU A CA 1
ATOM 633 C C . GLU A 1 84 ? 4.124 -6.231 -10.465 1.00 84.12 84 GLU A C 1
ATOM 635 O O . GLU A 1 84 ? 2.967 -6.469 -10.108 1.00 84.12 84 GLU A O 1
ATOM 640 N N . VAL A 1 85 ? 4.669 -5.009 -10.370 1.00 88.00 85 VAL A N 1
ATOM 641 C CA . VAL A 1 85 ? 3.967 -3.818 -9.870 1.00 88.00 85 VAL A CA 1
ATOM 642 C C . VAL A 1 85 ? 2.643 -3.573 -10.594 1.00 88.00 85 VAL A C 1
ATOM 644 O O . VAL A 1 85 ? 1.712 -3.054 -9.994 1.00 88.00 85 VAL A O 1
ATOM 647 N N . CYS A 1 86 ? 2.488 -4.013 -11.847 1.00 86.81 86 CYS A N 1
ATOM 648 C CA . CYS A 1 86 ? 1.245 -3.896 -12.611 1.00 86.81 86 CYS A CA 1
ATOM 649 C C . CYS A 1 86 ? 0.054 -4.638 -11.979 1.00 86.81 86 CYS A C 1
ATOM 651 O O . CYS A 1 86 ? -1.088 -4.393 -12.353 1.00 86.81 86 CYS A O 1
ATOM 653 N N . THR A 1 87 ? 0.299 -5.528 -11.016 1.00 88.50 87 THR A N 1
ATOM 654 C CA . THR A 1 87 ? -0.750 -6.210 -10.240 1.00 88.50 87 THR A CA 1
ATOM 655 C C . THR A 1 87 ? -1.361 -5.334 -9.143 1.00 88.50 87 THR A C 1
ATOM 657 O O . THR A 1 87 ? -2.377 -5.713 -8.557 1.00 88.50 87 THR A O 1
ATOM 660 N N . TRP A 1 88 ? -0.790 -4.155 -8.860 1.00 90.88 88 TRP A N 1
ATOM 661 C CA . TRP A 1 88 ? -1.259 -3.275 -7.788 1.00 90.88 88 TRP A CA 1
ATOM 662 C C . TRP A 1 88 ? -2.753 -2.903 -7.875 1.00 90.88 88 TRP A C 1
ATOM 664 O O . TRP A 1 88 ? -3.387 -2.859 -6.818 1.00 90.88 88 TRP A O 1
ATOM 674 N N . PRO A 1 89 ? -3.381 -2.691 -9.059 1.00 91.12 89 PRO A N 1
ATOM 675 C CA . PRO A 1 89 ? -4.804 -2.363 -9.118 1.00 91.12 89 PRO A CA 1
ATOM 676 C C . PRO A 1 89 ? -5.686 -3.533 -8.668 1.00 91.12 89 PRO A C 1
ATOM 678 O O . PRO A 1 89 ? -6.697 -3.316 -8.002 1.00 91.12 89 PRO A O 1
ATOM 681 N N . ASP A 1 90 ? -5.297 -4.775 -8.982 1.00 90.62 90 ASP A N 1
ATOM 682 C CA . ASP A 1 90 ? -6.000 -5.968 -8.499 1.00 90.62 90 ASP A CA 1
ATOM 683 C C . ASP A 1 90 ? -5.859 -6.110 -6.978 1.00 90.62 90 ASP A C 1
ATOM 685 O O . ASP A 1 90 ? -6.837 -6.429 -6.298 1.00 90.62 90 ASP A O 1
ATOM 689 N N . ARG A 1 91 ? -4.677 -5.801 -6.422 1.00 92.38 91 ARG A N 1
ATOM 690 C CA . ARG A 1 91 ? -4.468 -5.735 -4.964 1.00 92.38 91 ARG A CA 1
ATOM 691 C C . ARG A 1 91 ? -5.338 -4.655 -4.317 1.00 92.38 91 ARG A C 1
ATOM 693 O O . ARG A 1 91 ? -5.983 -4.928 -3.312 1.00 92.38 91 ARG A O 1
ATOM 700 N N . GLY A 1 92 ? -5.432 -3.472 -4.926 1.00 93.25 92 GLY A N 1
ATOM 701 C CA . GLY A 1 92 ? -6.297 -2.388 -4.453 1.00 93.25 92 GLY A CA 1
ATOM 702 C C . GLY A 1 92 ? -7.778 -2.747 -4.491 1.00 93.25 92 GLY A C 1
ATOM 703 O O . GLY A 1 92 ? -8.517 -2.449 -3.557 1.00 93.25 92 GLY A O 1
ATOM 704 N N . HIS A 1 93 ? -8.215 -3.454 -5.531 1.00 92.88 93 HIS A N 1
ATOM 705 C CA . HIS A 1 93 ? -9.576 -3.969 -5.599 1.00 92.88 93 HIS A CA 1
ATOM 706 C C . HIS A 1 93 ? -9.868 -4.975 -4.478 1.00 92.88 93 HIS A C 1
ATOM 708 O O . HIS A 1 93 ? -10.898 -4.854 -3.819 1.00 92.88 93 HIS A O 1
ATOM 714 N N . LEU A 1 94 ? -8.957 -5.921 -4.230 1.00 93.19 94 LEU A N 1
ATOM 715 C CA . LEU A 1 94 ? -9.075 -6.876 -3.125 1.00 93.19 94 LEU A CA 1
ATOM 716 C C . LEU A 1 94 ? -9.116 -6.164 -1.768 1.00 93.19 94 LEU A C 1
ATOM 718 O O . LEU A 1 94 ? -9.973 -6.477 -0.950 1.00 93.19 94 LEU A O 1
ATOM 722 N N . PHE A 1 95 ? -8.263 -5.165 -1.547 1.00 95.50 95 PHE A N 1
ATOM 723 C CA . PHE A 1 95 ? -8.278 -4.365 -0.322 1.00 95.50 95 PHE A CA 1
ATOM 724 C C . PHE A 1 95 ? -9.626 -3.657 -0.109 1.00 95.50 95 PHE A C 1
ATOM 726 O O . PHE A 1 95 ? -10.201 -3.691 0.972 1.00 95.50 95 PHE A O 1
ATOM 733 N N . LEU A 1 96 ? -10.208 -3.066 -1.153 1.00 95.38 96 LEU A N 1
ATOM 734 C CA . LEU A 1 96 ? -11.537 -2.457 -1.036 1.00 95.38 96 LEU A CA 1
ATOM 735 C C . LEU A 1 9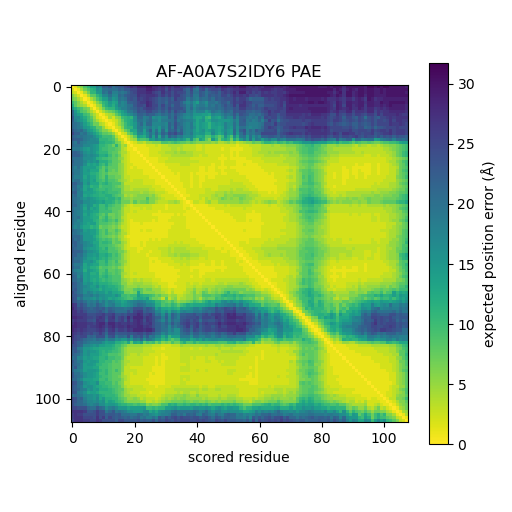6 ? -12.639 -3.496 -0.761 1.00 95.38 96 LEU A C 1
ATOM 737 O O . LEU A 1 96 ? -13.616 -3.177 -0.082 1.00 95.38 96 LEU A O 1
ATOM 741 N N . GLN A 1 97 ? -12.494 -4.729 -1.256 1.00 94.44 97 GLN A N 1
ATOM 742 C CA . GLN A 1 97 ? -13.409 -5.833 -0.945 1.00 94.44 97 GLN A CA 1
ATOM 743 C C . GLN A 1 97 ? -13.301 -6.271 0.514 1.00 94.44 97 GLN A C 1
ATOM 745 O O . GLN A 1 97 ? -14.331 -6.473 1.155 1.00 94.44 97 GLN A O 1
ATOM 750 N N . THR A 1 98 ? -12.087 -6.373 1.070 1.00 91.44 98 THR A N 1
ATOM 751 C CA . THR A 1 98 ? -11.901 -6.733 2.488 1.00 91.44 98 THR A CA 1
ATOM 752 C C . THR A 1 98 ? -12.487 -5.679 3.426 1.00 91.44 98 THR A C 1
ATOM 754 O O . THR A 1 98 ? -12.976 -6.022 4.500 1.00 91.44 98 THR A O 1
ATOM 757 N N . LEU A 1 99 ? -12.521 -4.414 2.995 1.00 94.00 99 LEU A N 1
ATOM 758 C CA . LEU A 1 99 ? -13.209 -3.327 3.697 1.00 94.00 99 LEU A CA 1
ATOM 759 C C . LEU A 1 99 ? -14.732 -3.306 3.485 1.00 94.00 99 LEU A C 1
ATOM 761 O O . LEU A 1 99 ? -15.418 -2.497 4.105 1.00 94.00 99 LEU A O 1
ATOM 765 N N . GLY A 1 100 ? -15.275 -4.145 2.598 1.00 93.25 100 GLY A N 1
ATOM 766 C CA . GLY A 1 100 ? -16.690 -4.121 2.214 1.00 93.25 100 GLY A CA 1
ATOM 767 C C . GLY A 1 100 ? -17.100 -2.876 1.416 1.00 93.25 100 GLY A C 1
ATOM 768 O O . GLY A 1 100 ? -18.290 -2.607 1.272 1.00 93.25 100 GLY A O 1
ATOM 769 N N . ALA A 1 101 ? -16.135 -2.109 0.898 1.00 92.56 101 ALA A N 1
ATOM 770 C CA . ALA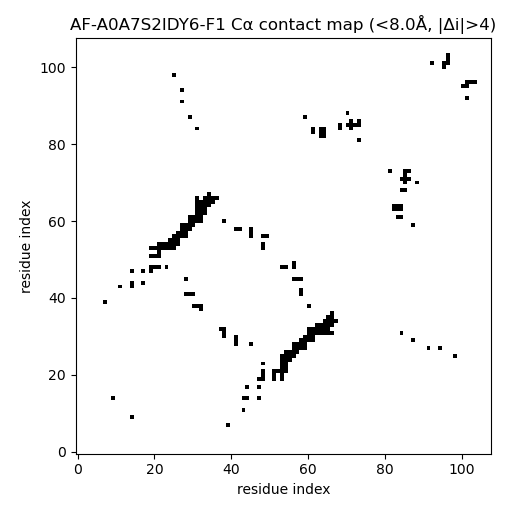 A 1 101 ? -16.377 -0.877 0.147 1.00 92.56 101 ALA A CA 1
ATOM 771 C C . ALA A 1 101 ? -16.790 -1.139 -1.311 1.00 92.56 101 ALA A C 1
ATOM 773 O O . ALA A 1 101 ? -17.415 -0.289 -1.944 1.00 92.5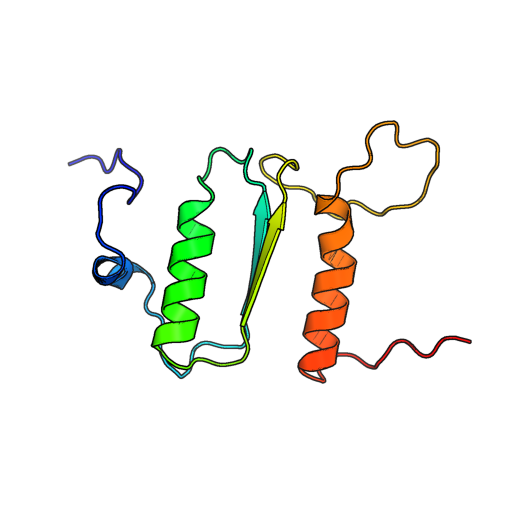6 101 ALA A O 1
ATOM 774 N N . VAL A 1 102 ? -16.446 -2.311 -1.853 1.00 91.38 102 VAL A N 1
ATOM 775 C CA . VAL A 1 102 ? -16.869 -2.770 -3.183 1.00 91.38 102 VAL A CA 1
ATOM 776 C C . VAL 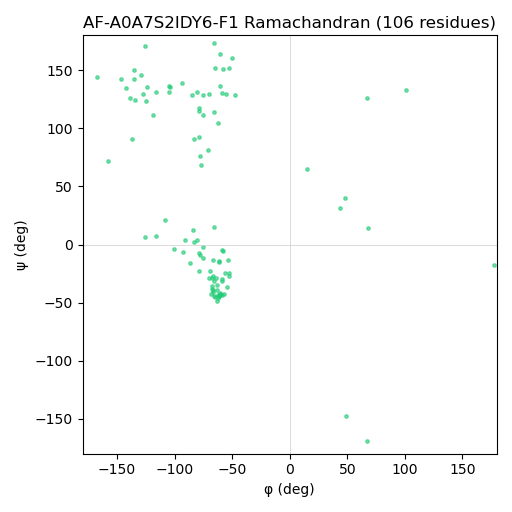A 1 102 ? -17.316 -4.235 -3.114 1.00 91.38 102 VAL A C 1
ATOM 778 O O . VAL A 1 102 ? -16.815 -4.984 -2.273 1.00 91.38 102 VAL A O 1
ATOM 781 N N . PRO A 1 103 ? -18.252 -4.674 -3.975 1.00 86.88 103 PRO A N 1
ATOM 782 C CA . PRO A 1 103 ? -18.715 -6.056 -3.976 1.00 86.88 103 PRO A CA 1
ATOM 783 C C . PRO A 1 103 ? -17.598 -7.033 -4.358 1.00 86.88 103 PRO A C 1
ATOM 785 O O . PRO A 1 103 ? -16.690 -6.711 -5.134 1.00 86.88 103 PRO A O 1
ATOM 788 N N . ASN A 1 104 ? -17.712 -8.263 -3.854 1.00 80.31 104 ASN A N 1
ATOM 789 C CA . ASN A 1 104 ? -16.876 -9.372 -4.298 1.00 80.31 104 ASN A CA 1
ATOM 790 C C . ASN A 1 104 ? -17.098 -9.621 -5.794 1.00 80.31 104 ASN A C 1
ATOM 792 O O . ASN A 1 104 ? -18.238 -9.618 -6.261 1.00 80.31 104 ASN A O 1
ATOM 796 N N . ARG A 1 105 ? -16.016 -9.848 -6.547 1.00 67.50 105 ARG A N 1
ATOM 797 C CA . ARG A 1 105 ? -16.106 -10.241 -7.958 1.00 67.50 105 ARG A CA 1
ATOM 798 C C . ARG A 1 105 ? -16.837 -11.586 -8.029 1.00 67.50 105 ARG A C 1
ATOM 800 O O . ARG A 1 105 ? -16.273 -12.624 -7.696 1.00 67.50 105 ARG A O 1
ATOM 807 N N . THR A 1 106 ? -18.100 -11.574 -8.443 1.00 58.69 106 THR A N 1
ATOM 808 C CA . THR A 1 106 ? -18.822 -12.788 -8.824 1.00 58.69 106 THR A CA 1
ATOM 809 C C . THR A 1 106 ? -18.307 -13.212 -10.191 1.00 58.69 106 THR A C 1
ATOM 811 O O . THR A 1 106 ? -18.509 -12.510 -11.181 1.00 58.69 106 THR A O 1
ATOM 814 N N . HIS A 1 107 ? -17.590 -14.332 -10.247 1.00 56.25 107 HIS A N 1
ATOM 815 C CA . HIS A 1 107 ? -17.274 -14.971 -11.519 1.00 56.25 107 HIS A CA 1
ATOM 816 C C . HIS A 1 107 ? -18.591 -15.465 -12.138 1.00 56.25 107 HIS A C 1
ATOM 818 O O . HIS A 1 107 ? -19.254 -16.324 -11.556 1.00 56.25 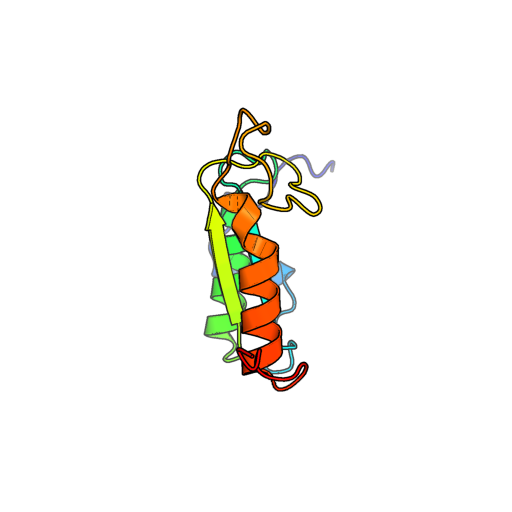107 HIS A O 1
ATOM 824 N N . HIS A 1 108 ? -18.979 -14.872 -13.268 1.00 41.25 108 HIS A N 1
ATOM 825 C CA . HIS A 1 108 ? -19.987 -15.405 -14.184 1.00 41.25 108 HIS A CA 1
ATOM 826 C C . HIS A 1 108 ? -19.289 -16.142 -15.322 1.00 41.25 108 HIS A C 1
ATOM 828 O O . HIS A 1 108 ? -18.220 -15.649 -15.755 1.00 41.25 108 HIS A O 1
#

Organism: NCBI:txid156173

pLDDT: mean 77.38, std 20.21, range [28.59, 96.81]

Radius of gyration: 16.55 Å; Cα contacts (8 Å, |Δi|>4): 125; chains: 1; bounding box: 39×41×44 Å

Nearest PDB structures (foldseek):
  3hxk-assembly1_A  TM=7.906E-01  e=7.292E-03  Lactococcus lactis subsp. lactis
  3dsr-assembly1_B  TM=3.763E-01  e=3.113E+00  Methanosarcina mazei
  3eiu-assembly1_A  TM=3.759E-01  e=4.074E+00  Methanosarcina mazei
  2c61-assembly1_B  TM=3.942E-01  e=7.466E+00  Methanosarcina mazei Go1
  3tgw-assembly1_A  TM=3.935E-01  e=6.526E+00  Methanosarcina mazei Go1

Secondary structure (DSSP, 8-state):
----S-S-SS-GGGGGGG---TTPPPEEEEEETTSTT-THHHHHHHHHHHHTTPSPEEEEEESS--S--TT-----TT-S---GGGGHHHHHHHHHHHTTSS------

Mean predicted aligned error: 9.95 Å

Sequence (108 aa):
QSVSQAPVNAPPEQASALNVTKDTPATMIVQAEDDPVHVENALYYWLALKQQAASPSELHLYPRGGHGYGRCTVNSAAAAHWHEVCTWPDRGHLFLQTLGAVPNRTHH

Foldseek 3Di:
DDPPDDPPPDDLVVVPVQPDAQADEEEEAEEECQEPNHCVVLVSNQVSCVVRPHYHYYYHYFPDQYDDNPCLDPDDPPPPDDGPSNCVVVVVVVSCVVVVNDPDDDDD

InterPro domains:
  IPR001375 Peptidase S9, prolyl oligopeptidase, catalytic domain [PF00326] (18-74)
  IPR029058 Alpha/Beta hydrolase fold [G3DSA:3.40.50.1820] (2-102)
  IPR029058 Alpha/Beta hydrolase fold [SSF53474] (17-90)

Solvent-accessible surface area (backbone atoms only — not comparable to full-atom values): 6902 Å² total; per-residue (Å²): 132,84,90,84,69,79,87,79,83,57,60,81,80,65,55,68,82,64,79,71,41,50,82,39,68,67,41,79,45,77,48,27,55,60,15,92,84,48,51,62,61,60,52,53,52,52,49,47,39,60,75,43,64,25,43,69,68,48,81,48,80,24,80,44,50,37,87,68,58,86,82,40,73,91,78,54,98,78,57,91,72,84,48,79,46,42,50,50,64,60,52,51,52,50,53,36,33,76,69,66,75,42,80,76,87,75,88,126